Protein AF-A0A0G4MVQ2-F1 (afdb_monomer)

Mean predicted aligned error: 5.1 Å

Foldseek 3Di:
DFWFADDPVRHTDDDDAVVPHWDWAFPDADVVQCKTWTFGQDPPPRHTDIDIGRPVRDPDDDDDDDDDDPCVVVPHD

Nearest PDB structures (foldseek):
  2eqm-assembly1_A  TM=4.252E-01  e=4.271E+00  Homo sapiens
  7o1f-assembly2_F  TM=3.749E-01  e=4.019E+00  Thermochaetoides thermophila DSM 1495
  7o1f-assembly1_A  TM=3.258E-01  e=4.540E+00  Thermochaetoides thermophila DSM 1495

Secondary structure (DSSP, 8-state):
-EEEEETTTTEEEEE--SSS---EEEEEEETTTTEEEEEEE-TTT--EEEEEEEGGGB-SS---------GGGGT--

Radius of gyration: 14.69 Å; Cα contacts (8 Å, |Δi|>4): 102; chains: 1; bounding box: 26×27×52 Å

Sequence (77 aa):
KFQGKHGPMHAKYTAEVGKPDHVGVVAEWDGTKKKVRAWEQGRENKKVKMESFKLDDLRSGEVKVWRVMPRSWVGWT

Solvent-accessible surface area (backbone atoms only — not comparable to full-atom values): 4971 Å² total; per-residue (Å²): 55,38,51,48,63,48,74,97,82,52,44,76,48,77,45,88,60,70,76,69,79,75,76,60,50,77,76,44,77,41,77,89,71,44,28,43,29,25,45,28,63,31,89,90,74,66,48,76,43,79,46,79,44,48,58,85,27,47,78,55,88,84,88,86,87,80,83,90,71,64,56,64,80,78,71,46,129

pLDDT: mean 88.8, std 5.33, range [73.75, 96.31]

Structure (mmCIF, N/CA/C/O backbone):
data_AF-A0A0G4MVQ2-F1
#
_entry.id   AF-A0A0G4MVQ2-F1
#
loop_
_atom_site.group_PDB
_atom_site.id
_atom_site.type_symbol
_atom_site.label_atom_id
_atom_site.label_alt_id
_atom_site.label_comp_id
_atom_site.label_asym_id
_atom_site.label_entity_id
_atom_site.label_seq_id
_atom_site.pdbx_PDB_ins_code
_atom_site.Cartn_x
_atom_site.Cartn_y
_atom_site.Cartn_z
_atom_site.occupancy
_atom_site.B_iso_or_equiv
_atom_site.auth_seq_id
_atom_site.auth_comp_id
_atom_site.auth_asym_id
_atom_site.auth_atom_id
_atom_site.pdbx_PDB_model_num
ATOM 1 N N . LYS A 1 1 ? -5.482 10.790 2.373 1.00 86.69 1 LYS A N 1
ATOM 2 C CA . LYS A 1 1 ? -4.601 10.744 3.574 1.00 86.69 1 LYS A CA 1
ATOM 3 C C . LYS A 1 1 ? -4.926 9.528 4.437 1.00 86.69 1 LYS A C 1
ATOM 5 O O . LYS A 1 1 ? -6.106 9.221 4.599 1.00 86.69 1 LYS A O 1
ATOM 10 N N . PHE A 1 2 ? -3.915 8.859 4.993 1.00 89.12 2 PHE A N 1
ATOM 11 C CA . PHE A 1 2 ? -4.101 7.823 6.017 1.00 89.12 2 PHE A CA 1
ATOM 12 C C . PHE A 1 2 ? -3.986 8.447 7.402 1.00 89.12 2 PHE A C 1
ATOM 14 O O . PHE A 1 2 ? -3.034 9.178 7.665 1.00 89.12 2 PHE A O 1
ATOM 21 N N . GLN A 1 3 ? -4.949 8.182 8.279 1.00 91.50 3 GLN A N 1
ATOM 22 C CA . GLN A 1 3 ? -4.955 8.682 9.649 1.00 91.50 3 GLN A CA 1
ATOM 23 C C . GLN A 1 3 ? -5.535 7.641 10.594 1.00 91.50 3 GLN A C 1
ATOM 25 O O . GLN A 1 3 ? -6.733 7.340 10.545 1.00 91.50 3 GLN A O 1
ATOM 30 N N . GLY A 1 4 ? -4.691 7.165 11.500 1.00 89.19 4 GLY A N 1
ATOM 31 C CA . GLY A 1 4 ? -5.035 6.094 12.418 1.00 89.19 4 GLY A CA 1
ATOM 32 C C . GLY A 1 4 ? -4.202 6.133 13.688 1.00 89.19 4 GLY A C 1
ATOM 33 O O . GLY A 1 4 ? -3.604 7.149 14.051 1.00 89.19 4 GLY A O 1
ATOM 34 N N . LYS A 1 5 ? -4.181 4.997 14.377 1.00 84.56 5 LYS A N 1
ATOM 35 C CA . LYS A 1 5 ? -3.396 4.774 15.592 1.00 84.56 5 LYS A CA 1
ATOM 36 C C . LYS A 1 5 ? -2.478 3.575 15.372 1.00 84.56 5 LYS A C 1
ATOM 38 O O . LYS A 1 5 ? -2.938 2.531 14.909 1.00 84.56 5 LYS A O 1
ATOM 43 N N . HIS A 1 6 ? -1.203 3.712 15.717 1.00 76.75 6 HIS A N 1
ATOM 44 C CA . HIS A 1 6 ? -0.193 2.671 15.562 1.00 76.75 6 HIS A CA 1
ATOM 45 C C . HIS A 1 6 ? 0.410 2.251 16.910 1.00 76.75 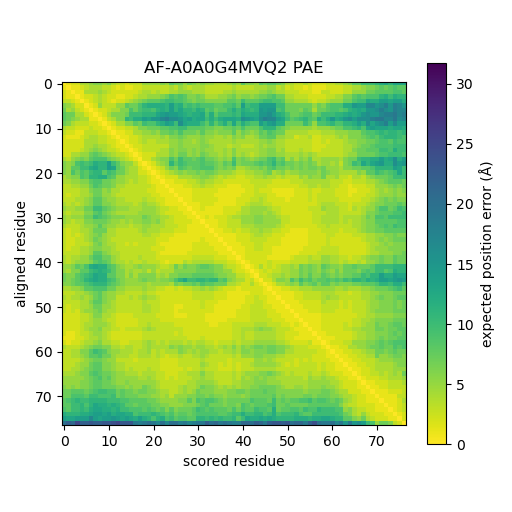6 HIS A C 1
ATOM 47 O O . HIS A 1 6 ? 0.513 3.052 17.840 1.00 76.75 6 HIS A O 1
ATOM 53 N N . GLY A 1 7 ? 0.818 0.983 16.996 1.00 74.25 7 GLY A N 1
ATOM 54 C CA . GLY A 1 7 ? 1.487 0.408 18.162 1.00 74.25 7 GLY A CA 1
ATOM 55 C C . GLY A 1 7 ? 0.594 0.203 19.400 1.00 74.25 7 GLY A C 1
ATOM 56 O O . GLY A 1 7 ? -0.566 0.622 19.421 1.00 74.25 7 GLY A O 1
ATOM 57 N N . PRO A 1 8 ? 1.138 -0.443 20.447 1.00 73.75 8 PRO A N 1
ATOM 58 C CA . PRO A 1 8 ? 0.421 -0.734 21.693 1.00 73.75 8 PRO A CA 1
ATOM 59 C C . PRO A 1 8 ? 0.016 0.526 22.475 1.00 73.75 8 PRO A C 1
ATOM 61 O O . PRO A 1 8 ? -0.952 0.493 23.222 1.00 73.75 8 PRO A O 1
ATOM 64 N N . MET A 1 9 ? 0.702 1.655 22.265 1.00 86.62 9 MET A N 1
ATOM 65 C CA . MET A 1 9 ? 0.359 2.943 22.888 1.00 86.62 9 MET A CA 1
ATOM 66 C C . MET A 1 9 ? -0.654 3.775 22.088 1.00 86.62 9 MET A C 1
ATOM 68 O O . MET A 1 9 ? -0.903 4.928 22.432 1.00 86.62 9 MET A O 1
ATOM 72 N N . HIS A 1 10 ? -1.238 3.235 21.011 1.00 80.56 10 HIS A N 1
ATOM 73 C CA . HIS A 1 10 ? -2.218 3.951 20.188 1.00 80.56 10 HIS A CA 1
ATOM 74 C C . HIS A 1 10 ? -1.734 5.325 19.683 1.00 80.56 10 HIS A C 1
ATOM 76 O O . HIS A 1 10 ? -2.530 6.264 19.559 1.00 80.56 10 HIS A O 1
ATOM 82 N N . ALA A 1 11 ? -0.442 5.444 19.368 1.00 85.62 11 ALA A N 1
ATOM 83 C CA . ALA A 1 11 ? 0.143 6.682 18.874 1.00 85.62 11 ALA A CA 1
ATOM 84 C C . ALA A 1 11 ? -0.565 7.102 17.581 1.00 85.62 11 ALA A C 1
ATOM 86 O O . ALA A 1 11 ? -0.665 6.319 16.633 1.00 85.62 11 ALA A O 1
ATOM 87 N N . LYS A 1 12 ? -1.106 8.325 17.553 1.00 88.00 12 LYS A N 1
ATOM 88 C CA . LYS A 1 12 ? -1.771 8.853 16.359 1.00 88.00 12 LYS A CA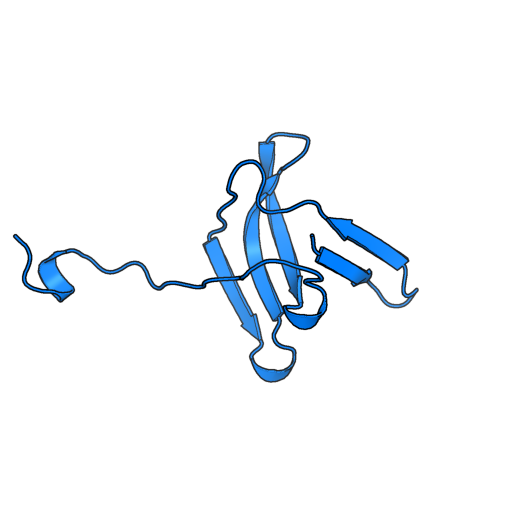 1
ATOM 89 C C . LYS A 1 12 ? -0.735 9.037 15.256 1.00 88.00 12 LYS A C 1
ATOM 91 O O . LYS A 1 12 ? 0.345 9.557 15.513 1.00 88.00 12 LYS A O 1
ATOM 96 N N . TYR A 1 13 ? -1.096 8.673 14.034 1.00 87.81 13 TYR A N 1
ATOM 97 C CA . TYR A 1 13 ? -0.283 8.961 12.862 1.00 87.81 13 TYR A CA 1
ATOM 98 C C . TYR A 1 13 ? -1.129 9.612 11.772 1.00 87.81 13 TYR A C 1
ATOM 100 O O . TYR A 1 13 ? -2.344 9.419 11.691 1.00 87.81 13 TYR A O 1
ATOM 108 N N . THR A 1 14 ? -0.474 10.412 10.939 1.00 87.81 14 THR A N 1
ATOM 109 C CA . THR A 1 14 ? -1.027 10.942 9.695 1.00 87.81 14 THR A CA 1
ATOM 110 C C . THR A 1 14 ? 0.019 10.748 8.615 1.00 87.81 14 THR A C 1
ATOM 112 O O . THR A 1 14 ? 1.172 11.115 8.810 1.00 87.81 14 THR A O 1
ATOM 115 N N . ALA A 1 15 ? -0.383 10.163 7.494 1.00 86.75 15 ALA A N 1
ATOM 116 C CA . ALA A 1 15 ? 0.448 10.030 6.311 1.00 86.75 15 ALA A CA 1
ATOM 117 C C . ALA A 1 15 ? -0.282 10.642 5.113 1.00 86.75 15 ALA A C 1
ATOM 119 O O . ALA A 1 15 ? -1.389 10.220 4.744 1.00 86.75 15 ALA A O 1
ATOM 120 N N . GLU A 1 16 ? 0.345 11.648 4.510 1.00 85.19 16 GLU A N 1
ATOM 121 C CA . GLU A 1 16 ? -0.146 12.256 3.280 1.00 85.19 16 GLU A CA 1
ATOM 122 C C . GLU A 1 16 ? 0.155 11.350 2.082 1.00 85.19 16 GLU A C 1
ATOM 124 O O . GLU A 1 16 ? 1.277 10.876 1.885 1.00 85.19 16 GLU A O 1
ATOM 129 N N . VAL A 1 17 ? -0.888 11.074 1.296 1.00 81.88 17 VAL A N 1
ATOM 130 C CA . VAL A 1 17 ? -0.855 10.151 0.152 1.00 81.88 17 VAL A CA 1
ATOM 131 C C . VAL A 1 17 ? -1.639 10.730 -1.024 1.00 81.88 17 VAL A C 1
ATOM 133 O O . VAL A 1 17 ? -2.627 11.432 -0.808 1.00 81.88 17 VAL A O 1
ATOM 136 N N . GLY A 1 18 ? -1.214 10.410 -2.251 1.00 76.56 18 GLY A N 1
ATOM 137 C CA . GLY A 1 18 ? -1.899 10.788 -3.495 1.00 76.56 18 GLY A CA 1
ATOM 138 C C . GLY A 1 18 ? -1.488 12.134 -4.104 1.00 76.56 18 GLY A C 1
ATOM 139 O O . GLY A 1 18 ? -2.054 12.518 -5.119 1.00 76.56 18 GLY A O 1
ATOM 140 N N . LYS A 1 19 ? -0.536 12.871 -3.509 1.00 79.88 19 LYS A N 1
ATOM 141 C CA . LYS A 1 19 ? 0.064 14.077 -4.113 1.00 79.88 19 LYS A CA 1
ATOM 142 C C . LYS A 1 19 ? 1.570 14.181 -3.793 1.00 79.88 19 LYS A C 1
ATOM 144 O O . LYS A 1 19 ? 1.898 14.461 -2.642 1.00 79.88 19 LYS A O 1
ATOM 149 N N . PRO A 1 20 ? 2.477 13.997 -4.774 1.00 81.50 20 PRO A N 1
ATOM 150 C CA . PRO A 1 20 ? 2.215 13.364 -6.071 1.00 81.50 20 PRO A CA 1
ATOM 151 C C . PRO A 1 20 ? 1.712 11.924 -5.887 1.00 81.50 20 PRO A C 1
ATOM 153 O O . PRO A 1 20 ? 1.757 11.376 -4.776 1.00 81.50 20 PRO A O 1
ATOM 156 N N . ASP A 1 21 ? 1.221 11.316 -6.967 1.00 81.75 21 ASP A N 1
ATOM 157 C CA . ASP A 1 21 ? 0.880 9.896 -6.956 1.00 81.75 21 ASP A CA 1
ATOM 158 C C . ASP A 1 21 ? 2.052 9.081 -6.409 1.00 81.75 21 ASP A C 1
ATOM 160 O O . ASP A 1 21 ? 3.223 9.340 -6.700 1.00 81.75 21 ASP A O 1
ATOM 164 N N . HIS A 1 22 ? 1.727 8.118 -5.553 1.00 83.81 22 HIS A N 1
ATOM 165 C CA . HIS A 1 22 ? 2.719 7.318 -4.860 1.00 83.81 22 HIS A CA 1
ATOM 166 C C . HIS A 1 22 ? 2.409 5.845 -5.038 1.00 83.81 22 HIS A C 1
ATOM 168 O O . HIS A 1 22 ? 1.263 5.425 -4.878 1.00 83.81 22 HIS A O 1
ATOM 174 N N . VAL A 1 23 ? 3.444 5.066 -5.331 1.00 89.50 23 VAL A N 1
ATOM 175 C CA . VAL A 1 23 ? 3.340 3.632 -5.579 1.00 89.50 23 VAL A CA 1
ATOM 176 C C . VAL A 1 23 ? 4.283 2.877 -4.653 1.00 89.50 23 VAL A C 1
ATOM 178 O O . VAL A 1 23 ? 5.366 3.356 -4.320 1.00 89.50 23 VAL A O 1
ATOM 181 N N . GLY A 1 24 ? 3.866 1.683 -4.251 1.00 92.19 24 GLY A N 1
ATOM 182 C CA . GLY A 1 24 ? 4.678 0.760 -3.472 1.00 92.19 24 GLY A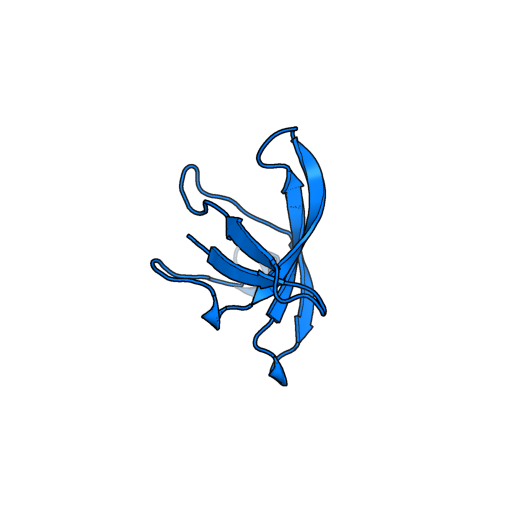 CA 1
ATOM 183 C C . GLY A 1 24 ? 4.497 -0.663 -3.978 1.00 92.19 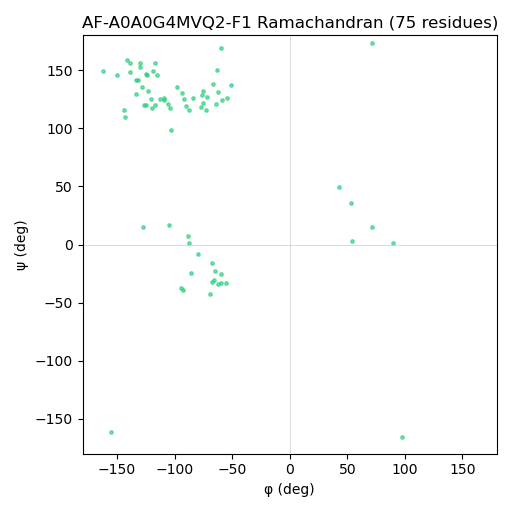24 GLY A C 1
ATOM 184 O O . GLY A 1 24 ? 3.476 -0.998 -4.580 1.00 92.19 24 GLY A O 1
ATOM 185 N N . VAL A 1 25 ? 5.494 -1.505 -3.729 1.00 95.19 25 VAL A N 1
ATOM 186 C CA . VAL A 1 25 ? 5.444 -2.933 -4.044 1.00 95.19 25 VAL A CA 1
ATOM 187 C C . VAL A 1 25 ? 4.878 -3.662 -2.838 1.00 95.19 25 VAL A C 1
ATOM 189 O O . VAL A 1 25 ? 5.452 -3.610 -1.750 1.00 95.19 25 VAL A O 1
ATOM 192 N N . VAL A 1 26 ? 3.747 -4.342 -3.019 1.00 95.56 26 VAL A N 1
ATOM 193 C CA . VAL A 1 26 ? 3.130 -5.140 -1.955 1.00 95.56 26 VAL A CA 1
ATOM 194 C C . VAL A 1 26 ? 4.071 -6.282 -1.570 1.00 95.56 26 VAL A C 1
ATOM 196 O O . VAL A 1 26 ? 4.430 -7.104 -2.406 1.00 95.56 26 VAL A O 1
ATOM 199 N N . ALA A 1 27 ? 4.463 -6.319 -0.298 1.00 96.31 27 ALA A N 1
ATOM 200 C CA . ALA A 1 27 ? 5.241 -7.400 0.297 1.00 96.31 27 ALA A CA 1
ATOM 201 C C . ALA A 1 27 ? 4.334 -8.435 0.973 1.00 96.31 27 ALA A C 1
ATOM 203 O O . ALA A 1 27 ? 4.614 -9.628 0.934 1.00 96.31 27 ALA A O 1
ATOM 204 N N . GLU A 1 28 ? 3.250 -7.976 1.604 1.00 95.38 28 GLU A N 1
ATOM 205 C CA . GLU A 1 28 ? 2.331 -8.821 2.365 1.00 95.38 28 GLU A CA 1
ATOM 206 C C . GLU A 1 28 ? 0.916 -8.233 2.329 1.00 95.38 28 GLU A C 1
ATOM 208 O O . GLU A 1 28 ? 0.732 -7.010 2.359 1.00 95.38 28 GLU A O 1
ATOM 213 N N . TRP A 1 29 ? -0.084 -9.113 2.311 1.00 92.44 29 TRP A N 1
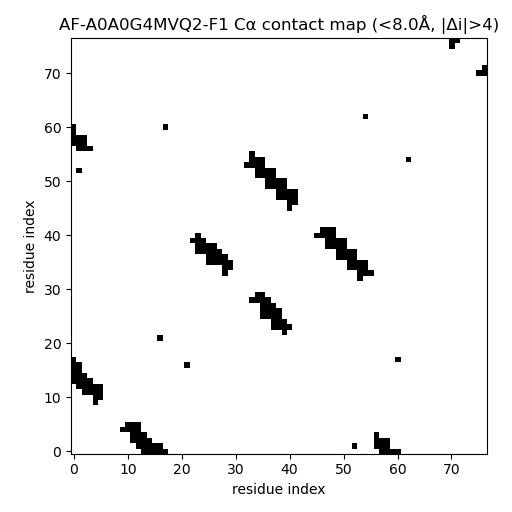ATOM 214 C CA . TRP A 1 29 ? -1.493 -8.763 2.456 1.00 92.44 29 TRP A CA 1
ATOM 215 C C . TRP A 1 29 ? -2.122 -9.592 3.578 1.00 92.44 29 TRP A C 1
ATOM 217 O O . TRP A 1 29 ? -2.175 -10.817 3.493 1.00 92.44 29 TRP A O 1
ATOM 227 N N . ASP A 1 30 ? -2.635 -8.911 4.602 1.00 92.75 30 ASP A N 1
ATOM 228 C CA . ASP A 1 30 ? -3.476 -9.498 5.648 1.00 92.75 30 ASP A CA 1
ATOM 229 C C . ASP A 1 30 ? -4.933 -9.109 5.364 1.00 92.75 30 ASP A C 1
ATOM 231 O O . ASP A 1 30 ? -5.370 -7.992 5.667 1.00 92.75 30 ASP A O 1
ATOM 235 N N . GLY A 1 31 ? -5.680 -10.031 4.750 1.00 89.81 31 GLY A N 1
ATOM 236 C CA . GLY A 1 31 ? -7.080 -9.815 4.380 1.00 89.81 31 GLY A CA 1
ATOM 237 C C . GLY A 1 31 ? -8.011 -9.649 5.580 1.00 89.81 31 GLY A C 1
ATOM 238 O O . GLY A 1 31 ? -8.970 -8.884 5.503 1.00 89.81 31 GLY A O 1
ATOM 239 N N . THR A 1 32 ? -7.695 -10.284 6.710 1.00 93.38 32 THR A N 1
ATOM 240 C CA . THR A 1 32 ? -8.489 -10.188 7.942 1.00 93.38 32 THR A CA 1
ATOM 241 C C . THR A 1 32 ? -8.380 -8.797 8.550 1.00 93.38 32 THR A C 1
ATOM 243 O O . THR A 1 32 ? -9.378 -8.212 8.963 1.00 93.38 32 THR A O 1
ATOM 246 N N . LYS A 1 33 ? -7.169 -8.229 8.579 1.00 90.44 33 LYS A N 1
ATOM 247 C CA . LYS A 1 33 ? -6.934 -6.872 9.097 1.00 90.44 33 LYS A CA 1
ATOM 248 C C . LYS A 1 33 ? -7.109 -5.779 8.044 1.00 90.44 33 LYS A C 1
ATOM 250 O O . LYS A 1 33 ? -6.847 -4.618 8.365 1.00 90.44 33 LYS A O 1
ATOM 255 N N . LYS A 1 34 ? -7.468 -6.142 6.804 1.00 91.94 34 LYS A N 1
ATOM 256 C CA . LYS A 1 34 ? -7.461 -5.259 5.625 1.00 91.94 34 LYS A CA 1
ATOM 257 C C . LYS A 1 34 ? -6.197 -4.396 5.595 1.00 91.94 34 LYS A C 1
ATOM 259 O O . LYS A 1 34 ? -6.257 -3.165 5.523 1.00 91.94 34 LYS A O 1
ATOM 264 N N . LYS A 1 35 ? -5.044 -5.043 5.759 1.00 92.94 35 LYS A N 1
ATOM 265 C CA . LYS A 1 35 ? -3.755 -4.379 5.949 1.00 92.94 35 LYS A CA 1
ATOM 266 C C . LYS A 1 35 ? -2.786 -4.791 4.847 1.00 92.94 35 LYS A C 1
ATOM 268 O O . LYS A 1 35 ? -2.501 -5.972 4.675 1.00 92.94 35 LYS A O 1
ATOM 273 N N . VAL A 1 36 ? -2.238 -3.801 4.150 1.00 93.81 36 VAL A N 1
ATOM 274 C CA . VAL A 1 36 ? -1.153 -3.975 3.179 1.00 93.81 36 VAL A CA 1
ATOM 275 C C . VAL A 1 36 ? 0.168 -3.630 3.854 1.00 93.81 36 VAL A C 1
ATOM 277 O O . VAL A 1 36 ? 0.278 -2.603 4.530 1.00 93.81 36 VAL A O 1
ATOM 280 N N . ARG A 1 37 ? 1.192 -4.453 3.641 1.00 94.62 37 ARG A N 1
ATOM 281 C CA . ARG A 1 37 ? 2.584 -4.094 3.914 1.00 94.62 37 ARG A CA 1
ATOM 282 C C . ARG A 1 37 ? 3.293 -3.916 2.582 1.00 94.62 37 ARG A C 1
ATOM 284 O O . ARG A 1 37 ? 3.261 -4.823 1.752 1.00 94.62 37 ARG A O 1
ATOM 291 N N . ALA A 1 38 ? 3.894 -2.755 2.361 1.00 94.38 38 ALA A N 1
ATOM 292 C CA . ALA A 1 38 ? 4.482 -2.407 1.074 1.00 94.38 38 ALA A CA 1
ATOM 293 C C . ALA A 1 38 ? 5.883 -1.821 1.235 1.00 94.38 38 ALA A C 1
ATOM 295 O O . ALA A 1 38 ? 6.141 -1.048 2.158 1.00 94.38 38 ALA A O 1
ATOM 296 N N . TRP A 1 39 ? 6.771 -2.179 0.312 1.00 95.31 39 TRP A N 1
ATOM 297 C CA . TRP A 1 39 ? 8.013 -1.457 0.079 1.00 95.31 39 TRP A CA 1
ATOM 298 C C . TRP A 1 39 ? 7.692 -0.194 -0.710 1.00 95.31 39 TRP A C 1
ATOM 300 O O . TRP A 1 39 ? 7.186 -0.276 -1.829 1.00 95.31 39 TRP A O 1
ATOM 310 N N . GLU A 1 40 ? 7.978 0.968 -0.138 1.00 91.00 40 GLU A N 1
ATOM 311 C CA . GLU A 1 40 ? 7.768 2.257 -0.789 1.00 91.00 40 GLU A CA 1
ATOM 312 C C . GLU A 1 40 ? 9.023 3.131 -0.704 1.00 91.00 40 GLU A C 1
ATOM 314 O O . GLU A 1 40 ? 9.882 2.959 0.171 1.00 91.00 40 GLU A O 1
ATOM 319 N N . GLN A 1 41 ? 9.146 4.080 -1.631 1.00 90.38 41 GLN A N 1
ATOM 320 C CA . GLN A 1 41 ? 10.168 5.111 -1.521 1.00 90.38 41 GLN A CA 1
ATOM 321 C C . GLN A 1 41 ? 9.772 6.076 -0.397 1.00 90.38 41 GLN A C 1
ATOM 323 O O . GLN A 1 41 ? 8.676 6.628 -0.400 1.00 90.38 41 GLN A O 1
ATOM 328 N N . GLY A 1 42 ? 10.669 6.306 0.564 1.00 83.00 42 GLY A N 1
ATOM 329 C CA . GLY A 1 42 ? 10.417 7.207 1.680 1.00 83.00 42 GLY A CA 1
ATOM 330 C C . GLY A 1 42 ? 10.006 8.600 1.208 1.00 83.00 42 GLY A C 1
ATOM 331 O O . GLY A 1 42 ? 10.708 9.229 0.420 1.00 83.00 42 GLY A O 1
ATOM 332 N N . ARG A 1 43 ? 8.868 9.082 1.711 1.00 80.25 43 ARG A N 1
ATOM 333 C CA . ARG A 1 43 ? 8.249 10.348 1.285 1.00 80.25 43 ARG A CA 1
ATOM 334 C C . ARG A 1 43 ? 9.071 11.582 1.666 1.00 80.25 43 ARG A C 1
ATOM 336 O O . ARG A 1 43 ? 9.081 12.549 0.917 1.00 80.25 43 ARG A O 1
ATOM 343 N N . GLU A 1 44 ? 9.783 11.528 2.793 1.00 80.62 44 GLU A N 1
ATOM 344 C CA . GLU A 1 44 ? 10.602 12.643 3.298 1.00 80.62 44 GLU A CA 1
ATOM 345 C C . GLU A 1 44 ? 12.065 12.573 2.833 1.00 80.62 44 GLU A C 1
ATOM 347 O O . GLU A 1 44 ? 12.652 13.595 2.497 1.00 80.62 44 GLU A O 1
ATOM 352 N N . ASN A 1 45 ? 12.669 11.378 2.783 1.00 82.69 45 ASN A N 1
ATOM 353 C CA . ASN A 1 45 ? 14.117 11.215 2.568 1.00 82.69 45 ASN A CA 1
ATOM 354 C C . ASN A 1 45 ? 14.501 10.254 1.427 1.00 82.69 45 ASN A C 1
ATOM 356 O O . ASN A 1 45 ? 15.652 9.829 1.350 1.00 82.69 45 ASN A O 1
ATOM 360 N N . LYS A 1 46 ? 13.560 9.892 0.543 1.00 84.19 46 LYS A N 1
ATOM 361 C CA . LYS A 1 46 ? 13.733 8.996 -0.625 1.00 84.19 46 LYS A CA 1
ATOM 362 C C . LYS A 1 46 ? 14.332 7.610 -0.341 1.00 84.19 46 LYS A C 1
ATOM 364 O O . LYS A 1 46 ? 14.514 6.826 -1.273 1.00 84.19 46 LYS A O 1
ATOM 369 N N . LYS A 1 47 ? 14.606 7.265 0.917 1.00 92.50 47 LYS A N 1
ATOM 370 C CA . LYS A 1 47 ? 15.124 5.955 1.308 1.00 92.50 47 LYS A CA 1
ATOM 371 C C . LYS A 1 47 ? 14.001 4.931 1.245 1.00 92.50 47 LYS A C 1
ATOM 373 O O . LYS A 1 47 ? 12.915 5.173 1.765 1.00 92.50 47 LYS A O 1
ATOM 378 N N . VAL A 1 48 ? 14.260 3.784 0.624 1.00 94.25 48 VAL A N 1
ATOM 379 C CA . VAL A 1 48 ? 13.291 2.684 0.585 1.00 94.25 48 VAL A CA 1
ATOM 380 C C . VAL A 1 48 ? 13.011 2.204 2.004 1.00 94.25 48 VAL A C 1
ATOM 382 O O . VAL A 1 48 ? 13.931 1.966 2.790 1.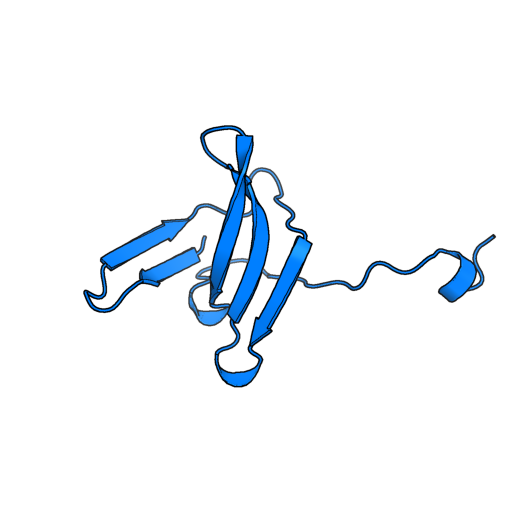00 94.25 48 VAL A O 1
ATOM 385 N N . LYS A 1 49 ? 11.729 2.070 2.326 1.00 92.62 49 LYS A N 1
ATOM 386 C CA . LYS A 1 49 ? 11.253 1.589 3.617 1.00 92.62 49 LYS A CA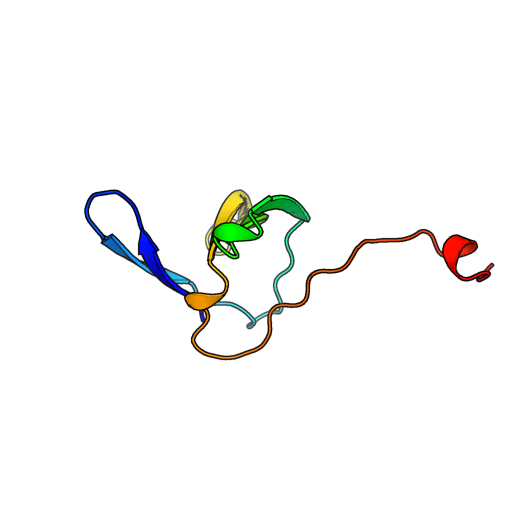 1
ATOM 387 C C . LYS A 1 49 ? 10.043 0.693 3.424 1.00 92.62 49 LYS A C 1
ATOM 389 O O . LYS A 1 49 ? 9.366 0.743 2.400 1.00 92.62 49 LYS A O 1
ATOM 394 N N . MET A 1 50 ? 9.792 -0.141 4.419 1.00 92.81 50 MET A N 1
ATOM 395 C CA . MET A 1 50 ? 8.637 -1.020 4.440 1.00 92.81 50 MET A CA 1
ATOM 396 C C . MET A 1 50 ? 7.610 -0.446 5.400 1.00 92.81 50 MET A C 1
ATOM 398 O O . MET A 1 50 ? 7.873 -0.334 6.595 1.00 92.81 50 MET A O 1
ATOM 402 N N . GLU A 1 51 ? 6.449 -0.099 4.868 1.00 90.00 51 GLU A N 1
ATOM 403 C CA . GLU A 1 51 ? 5.384 0.558 5.613 1.00 90.00 51 GLU A CA 1
ATOM 404 C C . GLU A 1 51 ? 4.131 -0.305 5.676 1.00 90.00 51 GLU A C 1
ATOM 406 O O . GLU A 1 51 ? 3.910 -1.215 4.873 1.00 90.00 51 GLU A O 1
ATOM 411 N N . SER A 1 52 ? 3.322 -0.038 6.695 1.00 90.62 52 SER A N 1
ATOM 412 C CA . SER A 1 52 ? 2.102 -0.772 7.009 1.00 90.62 52 SER A CA 1
ATOM 413 C C . SER A 1 52 ? 0.889 0.141 6.888 1.00 90.62 52 SER A C 1
ATOM 415 O O . SER A 1 52 ? 0.754 1.088 7.656 1.00 90.62 52 SER A O 1
ATOM 417 N N . PHE A 1 53 ? -0.044 -0.205 6.008 1.00 90.44 53 PHE A N 1
ATOM 418 C CA . PHE A 1 53 ? -1.251 0.575 5.752 1.00 90.44 53 PHE A CA 1
ATOM 419 C C . PHE A 1 53 ? -2.485 -0.266 6.057 1.00 90.44 53 PHE A C 1
ATOM 421 O O . PHE A 1 53 ? -2.715 -1.289 5.413 1.00 90.44 53 PHE A O 1
ATOM 428 N N . LYS A 1 54 ? -3.293 0.151 7.034 1.00 92.50 54 LYS A N 1
ATOM 429 C CA . LYS A 1 54 ? -4.656 -0.370 7.185 1.00 92.50 54 LYS A CA 1
ATOM 430 C C . LYS A 1 54 ? -5.566 0.416 6.258 1.00 92.50 54 LYS A C 1
ATOM 432 O O . LYS A 1 54 ? -5.583 1.641 6.330 1.00 92.50 54 LYS A O 1
ATOM 437 N N . LEU A 1 55 ? -6.314 -0.271 5.402 1.00 90.94 55 LEU A N 1
ATOM 438 C CA . LEU A 1 55 ? -7.168 0.392 4.416 1.00 90.94 55 LEU A CA 1
ATOM 439 C C . LEU A 1 55 ? -8.256 1.248 5.079 1.00 90.94 55 LEU A C 1
ATOM 441 O O . LEU A 1 55 ? -8.541 2.337 4.596 1.00 90.94 55 LEU A O 1
ATOM 445 N N . ASP A 1 56 ? -8.765 0.819 6.235 1.00 91.38 56 ASP A N 1
ATOM 446 C CA . ASP A 1 56 ? -9.771 1.561 7.008 1.00 91.38 56 ASP A CA 1
ATOM 447 C C . ASP A 1 56 ? -9.235 2.882 7.606 1.00 91.38 56 ASP A C 1
ATOM 449 O O . ASP A 1 56 ? -10.016 3.754 7.988 1.00 91.38 56 ASP A O 1
ATOM 453 N N . ASP A 1 57 ? -7.909 3.071 7.669 1.00 92.81 57 ASP A N 1
ATOM 454 C CA . ASP A 1 57 ? -7.308 4.341 8.096 1.00 92.81 57 ASP A CA 1
ATOM 455 C C . ASP A 1 57 ? -7.307 5.389 6.960 1.00 92.81 57 ASP A C 1
ATOM 457 O O . ASP A 1 57 ? -6.98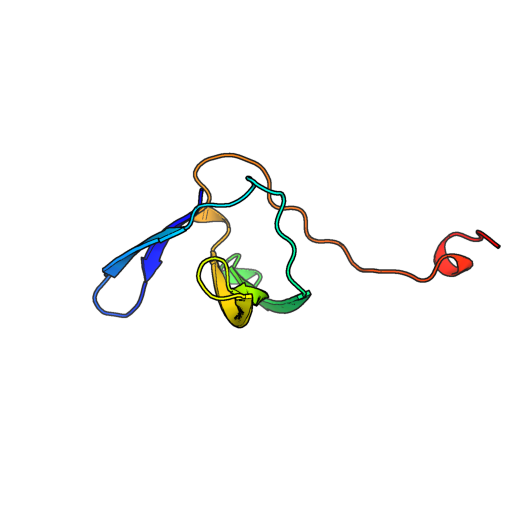1 6.558 7.195 1.00 92.81 57 ASP A O 1
ATOM 461 N N . LEU A 1 58 ? -7.676 5.015 5.727 1.00 92.62 58 LEU A N 1
ATOM 462 C CA . LEU A 1 58 ? -7.811 5.950 4.612 1.00 92.62 58 LEU A CA 1
ATOM 463 C C . LEU A 1 58 ? -9.062 6.816 4.794 1.00 92.62 58 LEU A C 1
ATOM 465 O O . LEU A 1 58 ? -10.190 6.337 4.749 1.00 92.62 58 LEU A O 1
ATOM 469 N N . ARG A 1 59 ? -8.871 8.126 4.962 1.00 91.06 59 ARG A N 1
ATOM 470 C CA . ARG A 1 59 ? -9.988 9.065 5.181 1.00 91.06 59 ARG A CA 1
ATOM 471 C C . ARG A 1 59 ? -10.636 9.568 3.898 1.00 91.06 59 ARG A C 1
ATOM 473 O O . ARG A 1 59 ? -11.775 10.017 3.931 1.00 91.06 59 ARG A O 1
ATOM 480 N N . SER A 1 60 ? -9.894 9.559 2.799 1.00 87.88 60 SER A N 1
ATOM 481 C CA . SER A 1 60 ? -10.349 10.036 1.497 1.00 87.88 60 SER A CA 1
ATOM 482 C C . SER A 1 60 ? -9.457 9.494 0.385 1.00 87.88 60 SER A C 1
ATOM 484 O O . SER A 1 60 ? -8.250 9.309 0.590 1.00 87.88 60 SER A O 1
ATOM 486 N N . GLY A 1 61 ? -10.056 9.296 -0.790 1.00 87.44 61 GLY A N 1
ATOM 487 C CA . GLY A 1 61 ? -9.409 8.726 -1.969 1.00 87.44 61 GLY A CA 1
ATOM 488 C C . GLY A 1 61 ? -9.694 7.235 -2.128 1.00 87.44 61 GLY A C 1
ATOM 489 O O . GLY A 1 61 ? -10.587 6.686 -1.488 1.00 87.44 61 GLY A O 1
ATOM 490 N N . GLU A 1 62 ? -8.919 6.589 -2.989 1.00 88.31 62 GLU A N 1
ATOM 491 C CA . GLU A 1 62 ? -9.053 5.173 -3.312 1.00 88.31 62 GLU A CA 1
ATOM 492 C C . GLU A 1 62 ? -7.677 4.504 -3.245 1.00 88.31 62 GLU A C 1
ATOM 494 O O . GLU A 1 6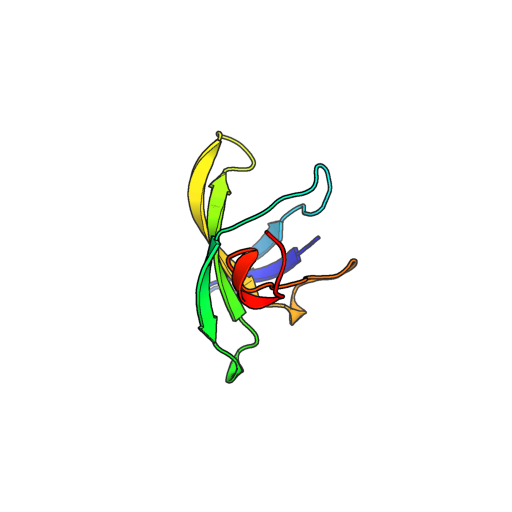2 ? -6.673 5.089 -3.655 1.00 88.31 62 GLU A O 1
ATOM 499 N N . VAL A 1 63 ? -7.625 3.274 -2.731 1.00 88.75 63 VAL A N 1
ATOM 500 C CA . VAL A 1 63 ? -6.437 2.417 -2.815 1.00 88.75 63 VAL A CA 1
ATOM 501 C C . VAL A 1 63 ? -6.720 1.339 -3.841 1.00 88.75 63 VAL A C 1
ATOM 503 O O . VAL A 1 63 ? -7.647 0.551 -3.673 1.00 88.75 63 VAL A O 1
ATOM 506 N N . LYS A 1 64 ? -5.888 1.281 -4.879 1.00 90.19 64 LYS A N 1
ATOM 507 C CA . LYS A 1 64 ? -5.948 0.231 -5.891 1.00 90.19 64 LYS A CA 1
ATOM 508 C C . LYS A 1 64 ? -4.706 -0.640 -5.785 1.00 90.19 64 LYS A C 1
ATOM 510 O O . LYS A 1 64 ? -3.586 -0.135 -5.832 1.00 90.19 64 LYS A O 1
ATOM 515 N N . VAL A 1 65 ? -4.916 -1.943 -5.631 1.00 89.44 65 VAL A N 1
ATOM 516 C CA . VAL A 1 65 ? -3.850 -2.947 -5.625 1.00 89.44 65 VAL A CA 1
ATOM 517 C C . VAL A 1 65 ? -3.965 -3.747 -6.909 1.00 89.44 65 VAL A C 1
ATOM 519 O O . VAL A 1 65 ? -5.023 -4.293 -7.214 1.00 89.44 65 VAL A O 1
ATOM 522 N N . TRP A 1 66 ? -2.869 -3.819 -7.654 1.00 91.12 66 TRP A N 1
ATOM 523 C CA . TRP A 1 66 ? -2.821 -4.487 -8.947 1.00 91.12 66 TRP A CA 1
ATOM 524 C C . TRP A 1 66 ? -1.735 -5.547 -8.937 1.00 91.12 66 TRP A C 1
ATOM 526 O O . TRP A 1 66 ? -0.672 -5.362 -8.342 1.00 91.12 66 TRP A O 1
ATOM 536 N N . ARG A 1 67 ? -1.982 -6.640 -9.651 1.00 90.12 67 ARG A N 1
ATOM 537 C CA . ARG A 1 67 ? -0.940 -7.606 -9.985 1.00 90.12 67 ARG A CA 1
ATOM 538 C C . ARG A 1 67 ? -0.346 -7.212 -11.334 1.00 90.12 67 ARG A C 1
ATOM 540 O O . ARG A 1 67 ? -1.084 -7.070 -12.305 1.00 90.12 67 ARG A O 1
ATOM 547 N N . VAL A 1 68 ? 0.971 -7.030 -11.389 1.00 89.75 68 VAL A N 1
ATOM 548 C CA . VAL A 1 68 ? 1.674 -6.755 -12.648 1.00 89.75 68 VAL A CA 1
ATOM 549 C C . VAL A 1 68 ? 1.763 -8.049 -13.445 1.00 89.75 68 VAL A C 1
ATOM 551 O O . VAL A 1 68 ? 2.313 -9.036 -12.960 1.00 89.75 68 VAL A O 1
ATOM 554 N N . MET A 1 69 ? 1.217 -8.034 -14.659 1.00 92.81 69 MET A N 1
ATOM 555 C CA . MET A 1 69 ? 1.227 -9.175 -15.574 1.00 92.81 69 MET A CA 1
ATOM 556 C C . MET A 1 69 ? 2.048 -8.838 -16.815 1.00 92.81 69 MET A C 1
ATOM 558 O O . MET A 1 69 ? 2.017 -7.685 -17.255 1.00 92.81 69 MET A O 1
ATOM 562 N N . PRO A 1 70 ? 2.757 -9.810 -17.417 1.00 92.44 70 PRO A N 1
ATOM 563 C CA . PRO A 1 70 ? 3.374 -9.589 -18.716 1.00 92.44 70 PRO A CA 1
ATOM 564 C C . PRO A 1 70 ? 2.292 -9.314 -19.771 1.00 92.44 70 PRO A C 1
ATOM 566 O O . PRO A 1 70 ? 1.186 -9.845 -19.682 1.00 92.44 70 PRO A O 1
ATOM 569 N N . ARG A 1 71 ? 2.621 -8.524 -20.802 1.00 94.62 71 ARG A N 1
ATOM 570 C CA . ARG A 1 71 ? 1.703 -8.209 -21.919 1.00 94.62 71 ARG A CA 1
ATOM 571 C C . ARG A 1 71 ? 1.157 -9.462 -22.613 1.00 94.62 71 ARG A C 1
ATOM 573 O O . ARG A 1 71 ? -0.012 -9.499 -22.992 1.00 94.62 71 ARG A O 1
ATOM 580 N N . SER A 1 72 ? 1.968 -10.517 -22.674 1.00 94.88 72 SER A N 1
ATOM 581 C CA . SER A 1 72 ? 1.580 -11.823 -23.210 1.00 94.88 72 SER A CA 1
ATOM 582 C C . SER A 1 72 ? 0.408 -12.471 -22.466 1.00 94.88 72 SER A C 1
ATOM 584 O O . SER A 1 72 ? -0.336 -13.230 -23.076 1.00 94.88 72 SER A O 1
ATOM 586 N N . TRP A 1 73 ? 0.182 -12.144 -21.186 1.00 91.88 73 TRP A N 1
ATOM 587 C CA . TRP A 1 73 ? -0.957 -12.658 -20.414 1.00 91.88 73 TRP A CA 1
ATOM 588 C C . TRP A 1 73 ? -2.302 -12.268 -21.041 1.00 91.88 73 TRP A C 1
ATOM 590 O O . TRP A 1 73 ? -3.263 -13.026 -20.962 1.00 91.88 73 TRP A O 1
ATOM 600 N N . VAL A 1 74 ? -2.375 -11.088 -21.663 1.00 91.62 74 VAL A N 1
ATOM 601 C CA . VAL A 1 74 ? -3.588 -10.570 -22.320 1.00 91.62 74 VAL A CA 1
ATOM 602 C C . VAL A 1 74 ? -3.504 -10.653 -23.849 1.00 91.62 74 VAL A C 1
ATOM 604 O O . VAL A 1 74 ? -4.271 -9.996 -24.545 1.00 91.62 74 VAL A O 1
ATOM 607 N N . GLY A 1 75 ? -2.572 -11.451 -24.384 1.00 92.50 75 GLY A N 1
ATOM 608 C CA . GLY A 1 75 ? -2.407 -11.656 -25.827 1.00 92.50 75 GLY A CA 1
ATOM 609 C C . GLY A 1 75 ? -1.832 -10.454 -26.580 1.00 92.50 75 GLY A C 1
ATOM 610 O O . GLY A 1 75 ? -1.921 -10.404 -27.803 1.00 92.50 75 GLY A O 1
ATOM 611 N N . TRP A 1 76 ? -1.253 -9.478 -25.877 1.00 93.38 76 TRP A N 1
ATOM 612 C CA . TRP A 1 76 ? -0.608 -8.333 -26.513 1.00 93.38 76 TRP A CA 1
ATOM 613 C C . TRP A 1 76 ? 0.851 -8.666 -26.817 1.00 93.38 76 TRP A C 1
ATOM 615 O O . TRP A 1 76 ? 1.646 -8.867 -25.895 1.00 93.38 76 TRP A O 1
ATOM 625 N N . THR A 1 77 ? 1.195 -8.698 -28.103 1.00 78.25 77 THR A N 1
ATOM 626 C CA . THR A 1 77 ? 2.580 -8.675 -28.599 1.00 78.25 77 THR A CA 1
ATOM 627 C C . THR A 1 77 ? 3.124 -7.254 -28.654 1.00 78.25 77 THR A C 1
ATOM 629 O O . THR A 1 77 ? 2.320 -6.306 -28.828 1.00 78.25 77 THR A O 1
#

Organism: Verticillium longisporum (NCBI:txid100787)

InterPro domains:
  IPR057402 BBC1/AIM3, cysteine proteinase-fold domain [PF25459] (1-76)